Protein AF-A0A261TBC6-F1 (afdb_monomer)

Sequence (157 aa):
MEKGNKGLRLRHALRVAMRERSHTVSQLASHVGVSQSYLSQLLNGDKAMD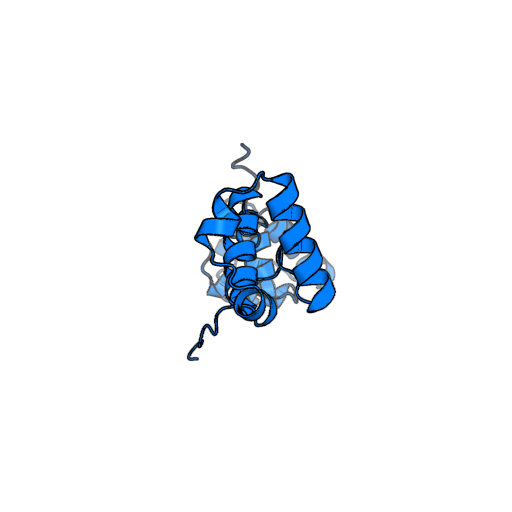AVSDQHLRRLAAYLGMPAIAGFMLAGRLELADFIEGTPTLEQQLESGLAVVSGSPSAAEAGIELADLDQLPVPVKSLIVLLHQRAQVEDILRPTTAWWLARHILIHD

Foldseek 3Di:
DDPPCQLVQLLVLLVVLCVVVVHDLCRLCVQLVHHSVVSVCSSVVVDQLLPDDLSSLCSSCVSSVHHSVVSCVSNVVDDVVNVADDQDDLVRLLLQLLVVLCPDPVVVVVVHHSVNLVPDDSVVSVVSSVVVCVVPVHDSRDRDDDCCVVDPPPPDD

InterPro domains:
  IPR001387 Cro/C1-type, helix-turn-helix domain [PS50943] (14-72)
  IPR001387 Cro/C1-type, helix-turn-helix domain [SM00530] (13-71)
  IPR001387 Cro/C1-type, helix-turn-helix domain [cd00093] (13-67)
  IPR010982 Lambda repressor-like, DNA-binding domain superfamily [G3DSA:1.10.260.40] (7-74)
  IPR010982 Lambda repressor-like, DNA-binding domain superfamily [SSF47413] (9-67)

pLDDT: mean 84.38, std 15.18, range [37.28, 96.88]

Solvent-accessible surface area (backbone atoms only — not comparable to full-atom values): 9151 Å² total; per-residue (Å²): 134,82,86,83,56,63,16,49,59,36,40,50,52,51,54,50,55,25,60,78,66,73,48,52,68,56,57,53,13,60,72,44,72,50,54,45,67,58,47,48,32,41,61,75,56,81,34,65,48,57,78,52,54,69,70,44,41,38,35,50,10,51,71,72,73,45,60,46,69,58,29,38,38,31,16,52,69,43,56,74,65,80,77,50,73,81,67,72,50,71,66,57,37,47,54,56,28,45,52,54,48,35,72,31,71,70,22,57,77,68,71,44,50,56,74,66,55,67,73,46,56,69,73,56,47,50,49,53,41,52,53,50,24,71,73,68,79,46,80,63,82,59,84,76,72,66,67,70,78,79,42,89,75,80,77,79,129

Secondary structure (DSSP, 8-state):
--TT-TTHHHHHHHHHHHHHTT--HHHHHHHHTS-HHHHHHHHHTSS-STTS-HHHHHHHHHHHTS-HHHHHHHHTSS-GGGGSPPPPPHHHHHHHHHHHHHTSHHHHHHT--HHHHHTS-HHHHHHHHHHHHHHHT--SS-S---HHHHS------

Mean predicted aligned error: 10.53 Å

Nearest PDB structures (foldseek):
  3f51-assembly1_A  TM=7.275E-01  e=2.068E-02  Corynebacterium glutamicum
  3f52-assembly1_A  TM=6.525E-01  e=1.140E-02  Corynebacterium glutamicum
  3g5g-assembly5_J  TM=6.800E-01  e=1.839E-01  Enterobacter sp. RFL1396
  3g5g-assembly5_I  TM=7.239E-01  e=3.686E-01  Enterobacter sp. RFL1396
  3eus-assembly1_B  TM=6.537E-01  e=4.071E-01  Ruegeria pomeroyi

Organism: NCBI:txid1395608

Radius of gyration: 25.06 Å; Cα contacts (8 Å, |Δi|>4): 132; chains: 1; bounding box: 56×26×62 Å

Structure (mmCIF, N/CA/C/O backbone):
data_AF-A0A261TBC6-F1
#
_entry.id   AF-A0A261TBC6-F1
#
loop_
_atom_site.group_PDB
_atom_site.id
_atom_site.type_symbol
_atom_site.label_atom_id
_atom_site.label_alt_id
_atom_site.label_comp_id
_atom_site.label_asym_id
_atom_site.label_entity_id
_atom_site.label_seq_id
_atom_site.pdbx_PDB_ins_code
_atom_site.Cartn_x
_atom_site.Cartn_y
_atom_site.Cartn_z
_atom_site.occupancy
_atom_site.B_iso_or_equiv
_atom_site.auth_seq_id
_atom_site.auth_comp_id
_atom_site.auth_asym_id
_atom_site.auth_atom_id
_atom_site.pdbx_PDB_model_num
ATOM 1 N N . MET A 1 1 ? -18.013 3.700 -8.031 1.00 37.28 1 MET A N 1
ATOM 2 C CA . MET A 1 1 ? -16.848 3.875 -7.136 1.00 37.28 1 MET A CA 1
ATOM 3 C C . MET A 1 1 ? -17.366 4.076 -5.717 1.00 37.28 1 MET A C 1
ATOM 5 O O . MET A 1 1 ? -17.859 5.150 -5.392 1.00 37.28 1 MET A O 1
ATOM 9 N N . GLU A 1 2 ? -17.387 3.009 -4.915 1.00 40.22 2 GLU A N 1
ATOM 10 C CA . GLU A 1 2 ? -17.993 2.990 -3.575 1.00 40.22 2 GLU A CA 1
ATOM 11 C C . GLU A 1 2 ? -17.168 3.795 -2.561 1.00 40.22 2 GLU A C 1
ATOM 13 O O . GLU A 1 2 ? -16.201 3.308 -1.982 1.00 40.22 2 GLU A O 1
ATOM 18 N N . LYS A 1 3 ? -17.605 5.020 -2.260 1.00 43.47 3 LYS A N 1
ATOM 19 C CA . LYS A 1 3 ? -17.125 5.802 -1.105 1.00 43.47 3 LYS A CA 1
ATOM 20 C C . LYS A 1 3 ? -17.563 5.224 0.261 1.00 43.47 3 LYS A C 1
ATOM 22 O O . LYS A 1 3 ? -17.247 5.809 1.288 1.00 43.47 3 LYS A O 1
ATOM 27 N N . GLY A 1 4 ? -18.268 4.088 0.300 1.00 47.28 4 GLY A N 1
ATOM 28 C CA . GLY A 1 4 ? -18.923 3.561 1.508 1.00 47.28 4 GLY A CA 1
ATOM 29 C C . GLY A 1 4 ? -18.092 2.627 2.398 1.00 47.28 4 GLY A C 1
ATOM 30 O O . GLY A 1 4 ? -18.542 2.291 3.491 1.00 47.28 4 GLY A O 1
ATOM 31 N N . ASN A 1 5 ? -16.899 2.194 1.969 1.00 61.25 5 ASN A N 1
ATOM 32 C CA . ASN A 1 5 ? -16.225 1.041 2.589 1.00 61.25 5 ASN A CA 1
ATOM 33 C C . ASN A 1 5 ? -14.846 1.331 3.220 1.00 61.25 5 ASN A C 1
ATOM 35 O O . ASN A 1 5 ? -14.194 0.424 3.749 1.00 61.25 5 ASN A O 1
ATOM 39 N N . LYS A 1 6 ? -14.388 2.592 3.208 1.00 73.38 6 LYS A N 1
ATOM 40 C CA . LYS A 1 6 ? -13.113 2.968 3.840 1.00 73.38 6 LYS A CA 1
ATOM 41 C C . LYS A 1 6 ? -13.181 2.696 5.346 1.00 73.38 6 LYS A C 1
ATOM 43 O O . LYS A 1 6 ? -14.126 3.087 6.033 1.00 73.38 6 LYS A O 1
ATOM 48 N N . GLY A 1 7 ? -12.234 1.907 5.849 1.00 82.75 7 GLY A N 1
ATOM 49 C CA . GLY A 1 7 ? -12.175 1.534 7.260 1.00 82.75 7 GLY A CA 1
ATOM 50 C C . GLY A 1 7 ? -13.161 0.472 7.746 1.00 82.75 7 GLY A C 1
ATOM 51 O O . GLY A 1 7 ? -13.172 0.181 8.942 1.00 82.75 7 GLY A O 1
ATOM 52 N N . LEU A 1 8 ? -14.011 -0.125 6.893 1.00 89.81 8 LEU A N 1
ATOM 53 C CA . LEU A 1 8 ? -14.877 -1.236 7.333 1.00 89.81 8 LEU A CA 1
ATOM 54 C C . LEU A 1 8 ? -14.052 -2.437 7.791 1.00 89.81 8 LEU A C 1
ATOM 56 O O . LEU A 1 8 ? -14.370 -3.053 8.805 1.00 89.81 8 LEU A O 1
ATOM 60 N N . ARG A 1 9 ? -12.970 -2.738 7.068 1.00 91.75 9 ARG A N 1
ATOM 61 C CA . ARG A 1 9 ? -12.079 -3.857 7.387 1.00 91.75 9 ARG A CA 1
ATOM 62 C C . ARG A 1 9 ? -11.445 -3.676 8.765 1.00 91.75 9 ARG A C 1
ATOM 64 O O . ARG A 1 9 ? -11.472 -4.609 9.563 1.00 91.75 9 ARG A O 1
ATOM 71 N N . LEU A 1 10 ? -10.976 -2.464 9.081 1.00 93.38 10 LEU A N 1
ATOM 72 C CA . LEU A 1 10 ? -10.461 -2.146 10.414 1.00 93.38 10 LEU A CA 1
ATOM 73 C C . LEU A 1 10 ? -11.545 -2.270 11.492 1.00 93.38 10 LEU A C 1
ATOM 75 O O . LEU A 1 10 ? -11.316 -2.912 12.511 1.00 93.38 10 LEU A O 1
ATOM 79 N N . ARG A 1 11 ? -12.747 -1.724 11.259 1.00 94.19 11 ARG A N 1
ATOM 80 C CA . ARG A 1 11 ? -13.886 -1.859 12.190 1.00 94.19 11 ARG A CA 1
ATOM 81 C C . ARG A 1 11 ? -14.217 -3.321 12.479 1.00 94.19 11 ARG A C 1
ATOM 83 O O . ARG A 1 11 ? -14.412 -3.694 13.634 1.00 94.19 11 ARG A O 1
ATOM 90 N N . HIS A 1 12 ? -14.280 -4.140 11.434 1.00 94.44 12 HIS A N 1
ATOM 91 C CA . HIS A 1 12 ? -14.557 -5.564 11.551 1.00 94.44 12 HIS A CA 1
ATOM 92 C C . HIS A 1 12 ? -13.460 -6.278 12.349 1.00 94.44 12 HIS A C 1
ATOM 94 O O . HIS A 1 12 ? -13.774 -6.960 13.321 1.00 94.44 12 HIS A O 1
ATOM 100 N N . ALA A 1 13 ? -12.188 -6.055 12.006 1.00 94.81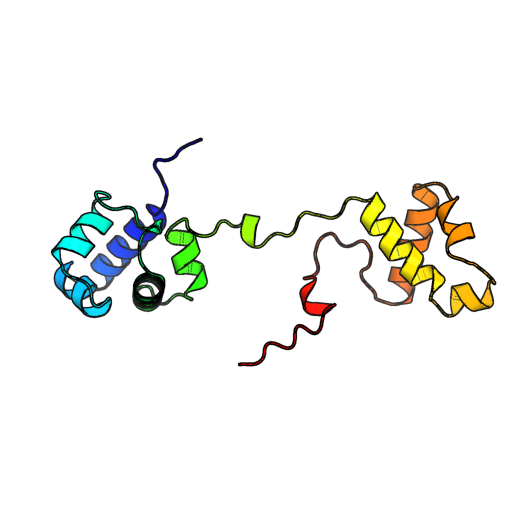 13 ALA A N 1
ATOM 101 C CA . ALA A 1 13 ? -11.049 -6.636 12.717 1.00 94.81 13 ALA A CA 1
ATOM 102 C C . ALA A 1 13 ? -11.049 -6.269 14.209 1.00 94.81 13 ALA A C 1
ATOM 104 O O . ALA A 1 13 ? -10.880 -7.140 15.058 1.00 94.81 13 ALA A O 1
ATOM 105 N N . LEU A 1 14 ? -11.325 -5.004 14.544 1.00 95.62 14 LEU A N 1
ATOM 106 C CA . LEU A 1 14 ? -11.425 -4.553 15.934 1.00 95.62 14 LEU A CA 1
ATOM 107 C C . LEU A 1 14 ? -12.566 -5.247 16.678 1.00 95.62 14 LEU A C 1
ATOM 109 O O . LEU A 1 14 ? -12.364 -5.705 17.796 1.00 95.62 14 LEU A O 1
ATOM 113 N N . ARG A 1 15 ? -13.749 -5.379 16.066 1.00 95.44 15 ARG A N 1
ATOM 114 C CA . ARG A 1 15 ? -14.882 -6.082 16.691 1.00 95.44 15 ARG A CA 1
ATOM 115 C C . ARG A 1 15 ? -14.590 -7.560 16.932 1.00 95.44 15 ARG A C 1
ATOM 117 O O . ARG A 1 15 ? -14.979 -8.074 17.977 1.00 95.44 15 ARG A O 1
ATOM 124 N N . VAL A 1 16 ? -13.925 -8.229 15.992 1.00 95.88 16 VAL A N 1
ATOM 125 C CA . VAL A 1 16 ? -13.505 -9.629 16.152 1.00 95.88 16 VAL A CA 1
ATOM 126 C C . VAL A 1 16 ? -12.507 -9.748 17.303 1.00 95.88 16 VAL A C 1
ATOM 128 O O . VAL A 1 16 ? -12.787 -10.461 18.262 1.00 95.88 16 VAL A O 1
ATOM 131 N N . ALA A 1 17 ? -11.433 -8.954 17.293 1.00 95.94 17 ALA A N 1
ATOM 132 C CA . ALA A 1 17 ? -10.420 -8.974 18.348 1.00 95.94 17 ALA A CA 1
ATOM 133 C C . ALA A 1 17 ? -10.992 -8.625 19.734 1.00 95.94 17 ALA A C 1
ATOM 135 O O . ALA A 1 17 ? -10.609 -9.222 20.738 1.00 95.94 17 ALA A O 1
ATOM 136 N N . MET A 1 18 ? -11.940 -7.686 19.807 1.00 96.8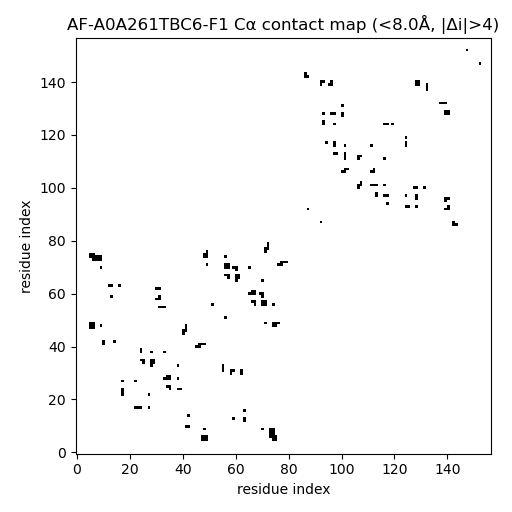8 18 MET A N 1
ATOM 137 C CA . MET A 1 18 ? -12.642 -7.365 21.051 1.00 96.88 18 MET A CA 1
ATOM 138 C C . MET A 1 18 ? -13.449 -8.552 21.578 1.00 96.88 18 MET A C 1
ATOM 140 O O . MET A 1 18 ? -13.413 -8.815 22.777 1.00 96.88 18 MET A O 1
ATOM 144 N N . ARG A 1 19 ? -14.164 -9.271 20.703 1.00 96.38 19 ARG A N 1
ATOM 145 C CA . ARG A 1 19 ? -14.945 -10.456 21.086 1.00 96.38 19 ARG A CA 1
ATOM 146 C C . ARG A 1 19 ? -14.044 -11.584 21.571 1.00 96.38 19 ARG A C 1
ATOM 148 O O . ARG A 1 19 ? -14.303 -12.135 22.632 1.00 96.38 19 ARG A O 1
ATOM 155 N N . GLU A 1 20 ? -12.971 -11.876 20.842 1.00 96.00 20 GLU A N 1
ATOM 156 C CA . GLU A 1 20 ? -12.001 -12.918 21.206 1.00 96.00 20 GLU A CA 1
ATOM 157 C C . GLU A 1 20 ? -11.334 -12.643 22.557 1.00 96.00 20 GLU A C 1
ATOM 159 O O . GLU A 1 20 ? -11.075 -13.561 23.329 1.00 96.00 20 GLU A O 1
ATOM 164 N N . ARG A 1 21 ? -11.099 -11.366 22.875 1.00 95.50 21 ARG A N 1
ATOM 165 C CA . ARG A 1 21 ? -10.461 -10.940 24.128 1.00 95.50 21 ARG A CA 1
ATOM 166 C C . ARG A 1 21 ? -11.449 -10.590 25.237 1.00 95.50 21 ARG A C 1
ATOM 168 O O . ARG A 1 21 ? -11.023 -10.154 26.299 1.00 95.50 21 ARG A O 1
ATOM 175 N N . SER A 1 22 ? -12.756 -10.733 25.006 1.00 96.31 22 SER A N 1
ATOM 176 C CA . SER A 1 22 ? -13.810 -10.266 25.922 1.00 96.31 22 SER A CA 1
ATOM 177 C C . SER A 1 22 ? -13.647 -8.797 26.359 1.00 96.31 22 SER A C 1
ATOM 179 O O . SER A 1 22 ? -13.974 -8.428 27.485 1.00 96.31 22 SER A O 1
ATOM 181 N N . HIS A 1 23 ? -13.123 -7.940 25.478 1.00 96.38 23 HIS A N 1
ATOM 182 C CA . HIS A 1 23 ? -12.925 -6.520 25.761 1.00 96.38 23 HIS A CA 1
ATOM 183 C C . HIS A 1 23 ? -14.165 -5.691 25.415 1.00 96.38 23 HIS A C 1
ATOM 185 O O . HIS A 1 23 ? -14.766 -5.814 24.347 1.00 96.38 23 HIS A O 1
ATOM 191 N N . THR A 1 24 ? -14.489 -4.757 26.300 1.00 95.88 24 THR A N 1
ATOM 192 C CA . THR A 1 24 ? -15.481 -3.703 26.080 1.00 95.88 24 THR A CA 1
ATOM 193 C C . THR A 1 24 ? -14.912 -2.563 25.233 1.00 95.88 24 THR A C 1
ATOM 195 O O . THR A 1 24 ? -13.697 -2.385 25.113 1.00 95.88 24 THR A O 1
ATOM 198 N N . VAL A 1 25 ? -15.797 -1.728 24.676 1.00 94.62 25 VAL A N 1
ATOM 199 C CA . VAL A 1 25 ? -15.389 -0.518 23.938 1.00 94.62 25 VAL A CA 1
ATOM 200 C C . VAL A 1 25 ? -14.565 0.413 24.832 1.00 94.62 25 VAL A C 1
ATOM 202 O O . VAL A 1 25 ? -13.585 0.986 24.373 1.00 94.62 25 VAL A O 1
ATOM 205 N N . SER A 1 26 ? -14.909 0.528 26.118 1.00 95.81 26 SER A N 1
ATOM 206 C CA . SER A 1 26 ? -14.153 1.354 27.067 1.00 95.81 26 SER A CA 1
ATOM 207 C C . SER A 1 26 ? -12.711 0.859 27.234 1.00 95.81 26 SER A C 1
ATOM 209 O O . SER A 1 26 ? -11.773 1.642 27.113 1.00 95.81 26 SER A O 1
ATOM 211 N N . GLN A 1 27 ? -12.511 -0.456 27.378 1.00 95.94 27 GLN A N 1
ATOM 212 C CA . GLN A 1 27 ? -11.172 -1.047 27.499 1.00 95.94 27 GLN A CA 1
ATOM 213 C C . GLN A 1 27 ? -10.324 -0.851 26.235 1.00 95.94 27 GLN A C 1
ATOM 215 O O . GLN A 1 27 ? -9.142 -0.519 26.335 1.00 95.94 27 GLN A O 1
ATOM 220 N N . LEU A 1 28 ? -10.910 -1.008 25.041 1.00 95.88 28 LEU A N 1
ATOM 221 C CA . LEU A 1 28 ? -10.201 -0.702 23.794 1.00 95.88 28 LEU A CA 1
ATOM 222 C C . LEU A 1 28 ? -9.862 0.795 23.700 1.00 95.88 28 LEU A C 1
ATOM 224 O O . LEU A 1 28 ? -8.752 1.148 23.308 1.00 95.88 28 LEU A O 1
ATOM 228 N N . ALA A 1 29 ? -10.781 1.677 24.099 1.00 95.88 29 ALA A N 1
ATOM 229 C CA . ALA A 1 29 ? -10.554 3.119 24.083 1.00 95.88 29 ALA A CA 1
ATOM 230 C C . ALA A 1 29 ? -9.380 3.512 24.990 1.00 95.88 29 ALA A C 1
ATOM 232 O O . ALA A 1 29 ? -8.502 4.259 24.556 1.00 95.88 29 ALA A O 1
ATOM 233 N N . SER A 1 30 ? -9.300 2.929 26.191 1.00 94.88 30 SER A N 1
ATOM 234 C CA . SER A 1 30 ? -8.161 3.095 27.100 1.00 94.88 30 SER A CA 1
ATOM 235 C C . SER A 1 30 ? -6.848 2.604 26.488 1.00 94.88 30 SER A C 1
ATOM 237 O O . SER A 1 30 ? -5.839 3.291 26.600 1.00 94.88 30 SER A O 1
ATOM 239 N N . HIS A 1 31 ? -6.855 1.462 25.792 1.00 91.75 31 HIS A N 1
ATOM 240 C CA . HIS A 1 31 ? -5.655 0.915 25.149 1.00 91.75 31 HIS A CA 1
ATOM 241 C C . HIS A 1 31 ? -5.131 1.811 24.013 1.00 91.75 31 HIS A C 1
ATOM 243 O O . HIS A 1 31 ? -3.928 1.966 23.818 1.00 91.75 31 HIS A O 1
ATOM 249 N N . VAL A 1 32 ? -6.043 2.432 23.264 1.00 92.88 32 VAL A N 1
ATOM 250 C CA . VAL A 1 32 ? -5.712 3.323 22.142 1.00 92.88 32 VAL A CA 1
ATOM 251 C C . VAL A 1 32 ? -5.416 4.750 22.627 1.00 92.88 32 VAL A C 1
ATOM 253 O O . VAL A 1 32 ? -4.723 5.509 21.946 1.00 92.88 32 VAL A O 1
ATOM 256 N N . GLY A 1 33 ? -5.871 5.112 23.828 1.00 93.56 33 GLY A N 1
ATOM 257 C CA . GLY A 1 33 ? -5.729 6.449 24.402 1.00 93.56 33 GLY A CA 1
ATOM 258 C C . GLY A 1 33 ? -6.713 7.462 23.815 1.00 93.56 33 GLY A C 1
ATOM 259 O O . GLY A 1 33 ? -6.350 8.615 23.609 1.00 93.56 33 GLY A O 1
ATOM 260 N N . VAL A 1 34 ? -7.943 7.029 23.526 1.00 94.12 34 VAL A N 1
ATOM 261 C CA . VAL A 1 34 ? -9.045 7.880 23.045 1.00 94.12 34 VAL A CA 1
ATOM 262 C C . VAL A 1 34 ? -10.243 7.796 23.986 1.00 94.12 34 VAL A C 1
ATOM 264 O O . VAL A 1 34 ? -10.334 6.896 24.817 1.00 94.12 34 VAL A O 1
ATOM 267 N N . SER A 1 35 ? -11.203 8.714 23.854 1.00 95.50 35 SER A N 1
ATOM 268 C CA . SER A 1 35 ? -12.450 8.608 24.613 1.00 95.50 35 SER A CA 1
ATOM 269 C C . SER A 1 35 ? -13.312 7.446 24.105 1.00 95.50 35 SER A C 1
ATOM 271 O O . SER A 1 35 ? -13.359 7.157 22.906 1.00 95.50 35 SER A O 1
ATOM 273 N N . GLN A 1 36 ? -14.054 6.799 25.011 1.00 95.81 36 GLN A N 1
ATOM 274 C CA . GLN A 1 36 ? -14.997 5.731 24.655 1.00 95.81 36 GLN A CA 1
ATOM 275 C C . GLN A 1 36 ? -16.039 6.204 23.629 1.00 95.81 36 GLN A C 1
ATOM 277 O O . GLN A 1 36 ? -16.390 5.457 22.717 1.00 95.81 36 GLN A O 1
ATOM 282 N N . SER A 1 37 ? -16.517 7.447 23.761 1.00 94.69 37 SER A N 1
ATOM 283 C CA . SER A 1 37 ? -17.473 8.047 22.823 1.00 94.69 37 SER A CA 1
ATOM 284 C C . SER A 1 37 ? -16.876 8.158 21.417 1.00 94.69 37 SER A C 1
ATOM 286 O O . SER A 1 37 ? -17.485 7.704 20.449 1.00 94.69 37 SER A O 1
ATOM 288 N N . TYR A 1 38 ? -15.638 8.651 21.303 1.00 93.69 38 TYR A N 1
ATOM 289 C CA . TYR A 1 38 ? -14.940 8.740 20.022 1.00 93.69 38 TYR A CA 1
ATOM 290 C C . TYR A 1 38 ? -14.725 7.363 19.383 1.00 93.69 38 TYR A C 1
ATOM 292 O O . TYR A 1 38 ? -15.004 7.185 18.199 1.00 93.69 38 TYR A O 1
ATOM 300 N N . LEU A 1 39 ? -14.295 6.367 20.164 1.00 94.25 39 LEU A N 1
ATOM 301 C CA . LEU A 1 39 ? -14.133 5.009 19.649 1.00 94.25 39 LEU A CA 1
ATOM 302 C C . LEU A 1 39 ? -15.471 4.392 19.216 1.00 94.25 39 LEU A C 1
ATOM 304 O O . LEU A 1 39 ? -15.521 3.700 18.205 1.00 94.25 39 LEU A O 1
ATOM 308 N N . SER A 1 40 ? -16.557 4.662 19.941 1.00 93.81 40 SER A N 1
ATOM 309 C CA . SER A 1 40 ? -17.895 4.187 19.568 1.00 93.81 40 SER A CA 1
ATOM 310 C C . SER A 1 40 ? -18.329 4.770 1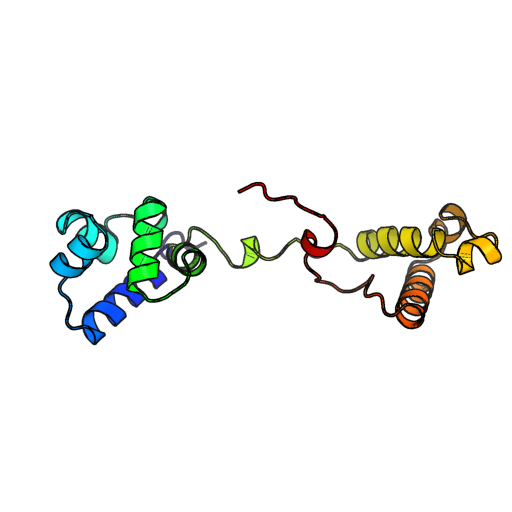8.221 1.00 93.81 40 SER A C 1
ATOM 312 O O . SER A 1 40 ? -18.757 4.018 17.349 1.00 93.81 40 SER A O 1
ATOM 314 N N . GLN A 1 41 ? -18.121 6.077 18.011 1.00 92.62 41 GLN A N 1
ATOM 315 C CA . GLN A 1 41 ? -18.376 6.744 16.727 1.00 92.62 41 GLN A CA 1
ATOM 316 C C . GLN A 1 41 ? -17.561 6.118 15.587 1.00 92.62 41 GLN A C 1
ATOM 318 O O . GLN A 1 41 ? -18.087 5.881 14.501 1.00 92.62 41 GLN A O 1
ATOM 323 N N . LEU A 1 42 ? -16.288 5.794 15.834 1.00 92.25 42 LEU A N 1
ATOM 324 C CA . LEU A 1 42 ? -15.448 5.106 14.854 1.00 92.25 42 LEU A CA 1
ATOM 325 C C . LEU A 1 42 ? -15.966 3.697 14.541 1.00 92.25 42 LEU A C 1
ATOM 327 O O . LEU A 1 42 ? -16.087 3.330 13.376 1.00 92.25 42 LEU A O 1
ATOM 331 N N . LEU A 1 43 ? -16.292 2.893 15.558 1.00 92.06 43 LEU A N 1
ATOM 332 C CA . LEU A 1 43 ? -16.758 1.515 15.370 1.00 92.06 43 LEU A CA 1
ATOM 333 C C . LEU A 1 43 ? -18.118 1.450 14.668 1.00 92.06 43 LEU A C 1
ATOM 335 O O . LEU A 1 43 ? -18.334 0.553 13.851 1.00 92.06 43 LEU A O 1
ATOM 339 N N . ASN A 1 44 ? -19.015 2.392 14.955 1.00 90.62 44 ASN A N 1
ATOM 340 C CA . ASN A 1 44 ? -20.328 2.488 14.317 1.00 90.62 44 ASN A CA 1
ATOM 341 C C . ASN A 1 44 ? -20.244 3.027 12.884 1.00 90.62 44 ASN A C 1
ATOM 343 O O . ASN A 1 44 ? -21.079 2.680 12.054 1.00 90.62 44 ASN A O 1
ATOM 347 N N . GLY A 1 45 ? -19.182 3.768 12.557 1.00 86.50 45 GLY A N 1
ATOM 348 C CA . GLY A 1 45 ? -19.007 4.406 11.253 1.00 86.50 45 GLY A CA 1
ATOM 349 C C . GLY A 1 45 ? -19.530 5.838 11.185 1.00 86.50 45 GLY A C 1
ATOM 350 O O . GLY A 1 45 ? -19.541 6.404 10.099 1.00 86.50 45 GLY A O 1
ATOM 351 N N . ASP A 1 46 ? -19.910 6.428 12.321 1.00 87.94 46 ASP A N 1
ATOM 352 C CA . ASP A 1 46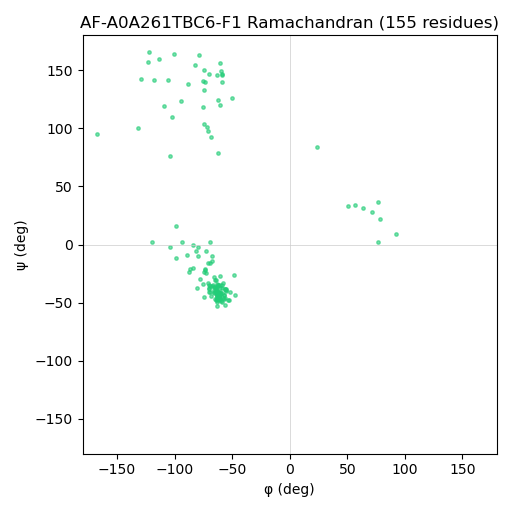 ? -20.278 7.846 12.427 1.00 87.94 46 ASP A CA 1
ATOM 353 C C . ASP A 1 46 ? -19.068 8.756 12.158 1.00 87.94 46 ASP A C 1
ATOM 355 O O . ASP A 1 46 ? -19.207 9.885 11.692 1.00 87.94 46 ASP A O 1
ATOM 359 N N . LYS A 1 47 ? -17.858 8.256 12.450 1.00 87.88 47 LYS A N 1
ATOM 360 C CA . LYS A 1 47 ? -16.585 8.882 12.079 1.00 87.88 47 LYS A CA 1
ATOM 361 C C . LYS A 1 47 ? -15.775 7.982 11.159 1.00 87.88 47 LYS A C 1
ATOM 363 O O . LYS A 1 47 ? -15.714 6.767 11.343 1.00 87.88 47 LYS A O 1
ATOM 368 N N . ALA A 1 48 ? -15.114 8.609 10.192 1.00 86.69 48 ALA A N 1
ATOM 369 C CA . ALA A 1 48 ? -14.283 7.918 9.222 1.00 86.69 48 ALA A CA 1
ATOM 370 C C . ALA A 1 48 ? -12.957 7.457 9.856 1.00 86.69 48 ALA A C 1
ATOM 372 O O . ALA A 1 48 ? -12.292 8.215 10.564 1.00 86.69 48 ALA A O 1
ATOM 373 N N . MET A 1 49 ? -12.582 6.198 9.608 1.00 88.38 49 MET A N 1
ATOM 374 C CA . MET A 1 49 ? -11.346 5.600 10.139 1.00 88.38 49 MET A CA 1
ATOM 375 C C . MET A 1 49 ? -10.081 6.130 9.453 1.00 88.38 49 MET A C 1
ATOM 377 O O . MET A 1 49 ? -9.007 6.091 10.045 1.00 88.38 49 MET A O 1
ATOM 381 N N . ASP A 1 50 ? -10.192 6.620 8.221 1.00 85.69 50 ASP A N 1
ATOM 382 C CA . ASP A 1 50 ? -9.084 7.219 7.474 1.00 85.69 50 ASP A CA 1
ATOM 383 C C . ASP A 1 50 ? -8.704 8.617 7.994 1.00 85.69 50 ASP A C 1
ATOM 385 O O . ASP A 1 50 ? -7.559 9.034 7.842 1.00 85.69 50 ASP A O 1
ATOM 389 N N . ALA A 1 51 ? -9.618 9.298 8.689 1.00 85.31 51 ALA A N 1
ATOM 390 C CA . ALA A 1 51 ? -9.376 10.575 9.360 1.00 85.31 51 ALA A CA 1
ATOM 391 C C . ALA A 1 51 ? -8.756 10.436 10.769 1.00 85.31 51 ALA A C 1
ATOM 393 O O . ALA A 1 51 ? -8.526 11.435 11.454 1.00 85.31 51 ALA A O 1
ATOM 394 N N . VAL A 1 52 ? -8.509 9.210 11.242 1.00 90.69 52 VAL A N 1
ATOM 395 C CA . VAL A 1 52 ? -7.878 8.953 12.545 1.00 90.69 52 VAL A CA 1
ATOM 396 C C . VAL A 1 52 ? -6.384 9.287 12.476 1.00 90.69 52 VAL A C 1
ATOM 398 O O . VAL A 1 52 ? -5.710 8.974 11.492 1.00 90.69 52 VAL A O 1
ATOM 401 N N . SER A 1 53 ? -5.851 9.896 13.541 1.00 93.06 53 SER A N 1
ATOM 402 C CA . SER A 1 53 ? -4.425 10.232 13.619 1.00 93.06 53 SER A CA 1
ATOM 403 C C . SER A 1 53 ? -3.533 8.991 13.515 1.00 93.06 53 SER A C 1
ATOM 405 O O . SER A 1 53 ? -3.875 7.902 13.986 1.00 93.06 53 SER A O 1
ATOM 407 N N . ASP A 1 54 ? -2.341 9.172 12.950 1.00 94.81 54 ASP A N 1
ATOM 408 C CA . ASP A 1 54 ? -1.350 8.108 12.759 1.00 94.81 54 ASP A CA 1
ATOM 409 C C . ASP A 1 54 ? -1.007 7.395 14.069 1.00 94.81 54 ASP A C 1
ATOM 411 O O . ASP A 1 54 ? -0.881 6.172 14.107 1.00 94.81 54 ASP A O 1
ATOM 415 N N . GLN A 1 55 ? -0.900 8.150 15.164 1.00 95.12 55 GLN A N 1
ATOM 416 C CA . GLN A 1 55 ? -0.628 7.604 16.490 1.00 95.12 55 GLN A CA 1
ATOM 417 C C . GLN A 1 55 ? -1.727 6.634 16.943 1.00 95.12 55 GLN A C 1
ATOM 419 O O . GLN A 1 55 ? -1.425 5.543 17.429 1.00 95.12 55 GLN A O 1
ATOM 424 N N . HIS A 1 56 ? -2.999 6.999 16.771 1.00 94.81 56 HIS A N 1
ATOM 425 C CA . HIS A 1 56 ? -4.112 6.132 17.149 1.00 94.81 56 HIS A CA 1
ATOM 426 C C . HIS A 1 56 ? -4.215 4.916 16.224 1.00 94.81 56 HIS A C 1
ATOM 428 O O . HIS A 1 56 ? -4.435 3.814 16.717 1.00 94.81 56 HIS A O 1
ATOM 434 N N . LEU A 1 57 ? -3.978 5.067 14.916 1.00 95.06 57 LEU A N 1
ATOM 435 C CA . LEU A 1 57 ? -3.939 3.931 13.985 1.00 95.06 57 LEU A CA 1
ATOM 436 C C . LEU A 1 57 ? -2.821 2.941 14.316 1.00 95.06 57 LEU A C 1
ATOM 438 O O . LEU A 1 57 ? -3.054 1.734 14.307 1.00 95.06 57 LEU A O 1
ATOM 442 N N . ARG A 1 58 ? -1.634 3.429 14.692 1.00 96.06 58 ARG A N 1
ATOM 443 C CA . ARG A 1 58 ? -0.529 2.584 15.172 1.00 96.06 58 ARG A CA 1
ATOM 444 C C . ARG A 1 58 ? -0.915 1.813 16.431 1.00 96.06 58 ARG A C 1
ATOM 446 O O . ARG A 1 58 ? -0.625 0.626 16.524 1.00 96.06 58 ARG A O 1
ATOM 453 N N . ARG A 1 59 ? -1.612 2.452 17.375 1.00 96.44 59 ARG A N 1
ATOM 454 C CA . ARG A 1 59 ? -2.109 1.785 18.591 1.00 96.44 59 ARG A CA 1
ATOM 455 C C . ARG A 1 59 ? -3.228 0.785 18.305 1.00 96.44 59 ARG A C 1
ATOM 457 O O . ARG A 1 59 ? -3.268 -0.263 18.936 1.00 96.44 59 ARG A O 1
ATOM 464 N N . LEU A 1 60 ? -4.106 1.065 17.344 1.00 95.81 60 LEU A N 1
ATOM 465 C CA . LEU A 1 60 ? -5.124 0.117 16.883 1.00 95.81 60 LEU A CA 1
ATOM 466 C C . LEU A 1 60 ? -4.481 -1.101 16.203 1.00 95.81 60 LEU A C 1
ATOM 468 O O . LEU A 1 60 ? -4.879 -2.227 16.478 1.00 95.81 60 LEU A O 1
ATOM 472 N N . ALA A 1 61 ? -3.455 -0.897 15.374 1.00 95.94 61 ALA A N 1
ATOM 473 C CA . ALA A 1 61 ? -2.677 -1.983 14.779 1.00 95.94 61 ALA A CA 1
ATOM 474 C C . ALA A 1 61 ? -1.948 -2.812 15.850 1.00 95.94 61 ALA A C 1
ATOM 476 O O . ALA A 1 61 ? -2.027 -4.039 15.841 1.00 95.94 61 ALA A O 1
ATOM 477 N N . ALA A 1 62 ? -1.319 -2.146 16.823 1.00 95.94 62 ALA A N 1
ATOM 478 C CA . ALA A 1 62 ? -0.682 -2.805 17.959 1.00 95.94 62 ALA A CA 1
ATOM 479 C C . ALA A 1 62 ? -1.693 -3.619 18.779 1.00 95.94 62 ALA A C 1
ATOM 481 O O . ALA A 1 62 ? -1.423 -4.771 19.109 1.00 95.94 62 ALA A O 1
ATOM 482 N N . TYR A 1 63 ? -2.892 -3.073 19.024 1.00 96.06 63 TYR A N 1
ATOM 483 C CA . TYR A 1 63 ? -3.980 -3.821 19.645 1.00 96.06 63 TYR A CA 1
ATOM 484 C C . TYR A 1 63 ? -4.313 -5.075 18.832 1.00 96.06 63 TYR A C 1
ATOM 486 O O . TYR A 1 63 ? -4.447 -6.144 19.410 1.00 96.06 63 TYR A O 1
ATOM 494 N N . LEU A 1 64 ? -4.382 -4.997 17.505 1.00 95.75 64 LEU A N 1
ATOM 495 C CA . LEU A 1 64 ? -4.636 -6.153 16.637 1.00 95.75 64 LEU A CA 1
ATOM 496 C C . LEU A 1 64 ? -3.449 -7.127 16.513 1.00 95.75 64 LEU A C 1
ATOM 498 O O . LEU A 1 64 ? -3.611 -8.187 15.918 1.00 95.75 64 LEU A O 1
ATOM 502 N N . GLY A 1 65 ? -2.283 -6.813 17.086 1.00 94.00 65 GLY A N 1
ATOM 503 C CA . GLY A 1 65 ? -1.082 -7.642 16.971 1.00 94.00 65 GLY A CA 1
ATOM 504 C C . GLY A 1 65 ? -0.461 -7.612 15.574 1.00 94.00 65 GLY A C 1
ATOM 505 O O . GLY A 1 65 ? 0.159 -8.587 15.159 1.00 94.00 65 GLY A O 1
ATOM 506 N N . MET A 1 66 ? -0.646 -6.516 14.831 1.00 94.38 66 MET A N 1
ATOM 507 C CA . MET A 1 66 ? -0.174 -6.386 13.453 1.00 94.38 66 MET A CA 1
ATOM 508 C C . MET A 1 66 ? 0.746 -5.172 13.255 1.00 94.38 66 MET A C 1
ATOM 510 O O . MET A 1 66 ? 0.653 -4.194 14.005 1.00 94.38 66 MET A O 1
ATOM 514 N N . PRO A 1 67 ? 1.603 -5.179 12.217 1.00 94.94 67 PRO A N 1
ATOM 515 C CA . PRO A 1 67 ? 2.407 -4.017 11.860 1.00 94.94 67 PRO A CA 1
ATOM 516 C C . PRO A 1 67 ? 1.543 -2.789 11.546 1.00 94.94 67 PRO A C 1
ATOM 518 O O . PRO A 1 67 ? 0.465 -2.903 10.958 1.00 94.94 67 PRO A O 1
ATOM 521 N N . ALA A 1 68 ? 2.053 -1.595 11.865 1.00 94.19 68 ALA A N 1
ATOM 522 C CA . ALA A 1 68 ? 1.344 -0.331 11.649 1.00 94.19 68 ALA A CA 1
ATOM 523 C C . ALA A 1 68 ? 0.831 -0.165 10.210 1.0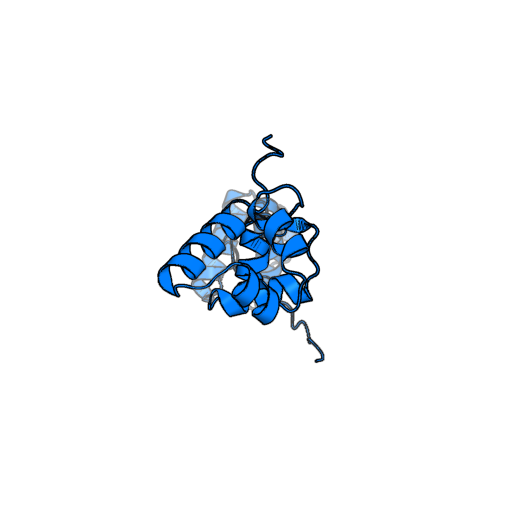0 94.19 68 ALA A C 1
ATOM 525 O O . ALA A 1 68 ? -0.304 0.265 10.011 1.00 94.19 68 ALA A O 1
ATOM 526 N N . ILE A 1 69 ? 1.639 -0.567 9.221 1.00 93.56 69 ILE A N 1
ATOM 527 C CA . ILE A 1 69 ? 1.297 -0.502 7.794 1.00 93.56 69 ILE A CA 1
ATOM 528 C C . ILE A 1 69 ? -0.013 -1.229 7.475 1.00 93.56 69 ILE A C 1
ATOM 530 O O . ILE A 1 69 ? -0.862 -0.713 6.751 1.00 93.56 69 ILE A O 1
ATOM 534 N N . ALA A 1 70 ? -0.236 -2.384 8.098 1.00 91.38 70 ALA A N 1
ATOM 535 C CA . ALA A 1 70 ? -1.443 -3.160 7.897 1.00 91.38 70 ALA A CA 1
ATOM 536 C C . ALA A 1 70 ? -2.661 -2.475 8.546 1.00 91.38 70 ALA A C 1
ATOM 538 O 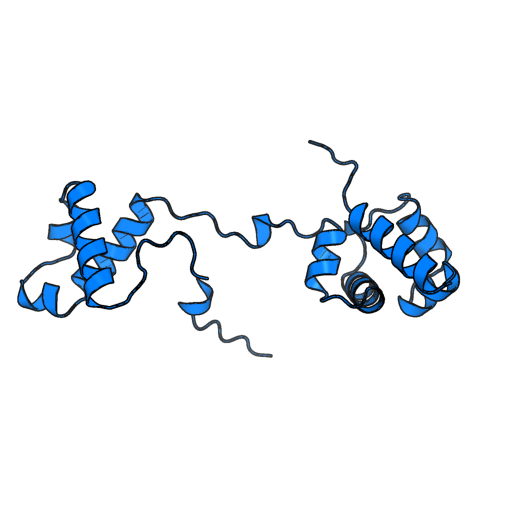O . ALA A 1 70 ? -3.750 -2.496 7.978 1.00 91.38 70 ALA A O 1
ATOM 539 N N . GLY A 1 71 ? -2.470 -1.767 9.666 1.00 93.50 71 GLY A N 1
ATOM 540 C CA . GLY A 1 71 ? -3.489 -0.885 10.241 1.00 93.50 71 GLY A CA 1
ATOM 541 C C . GLY A 1 71 ? -3.897 0.258 9.305 1.00 93.50 71 GLY A C 1
ATOM 542 O O . GLY A 1 71 ? -5.091 0.504 9.131 1.00 93.50 71 GLY A O 1
ATOM 543 N N . PHE A 1 72 ? -2.932 0.914 8.649 1.00 94.38 72 PHE A N 1
ATOM 544 C CA . PHE A 1 72 ? -3.201 1.965 7.657 1.00 94.38 72 PHE A CA 1
ATOM 545 C C . PHE A 1 72 ? -3.964 1.434 6.434 1.00 94.38 72 PHE A C 1
ATOM 547 O O . PHE A 1 72 ? -4.921 2.072 5.986 1.00 94.38 72 PHE A O 1
ATOM 554 N N . MET A 1 73 ? -3.608 0.243 5.942 1.00 92.56 73 MET A N 1
ATOM 555 C CA . MET A 1 73 ? -4.349 -0.414 4.860 1.00 92.56 73 MET A CA 1
ATOM 556 C C . MET A 1 73 ? -5.789 -0.747 5.266 1.00 92.56 73 MET A C 1
ATOM 558 O O . MET A 1 73 ? -6.738 -0.443 4.545 1.00 92.56 73 MET A O 1
ATOM 562 N N . LEU A 1 74 ? -5.991 -1.332 6.452 1.00 92.25 74 LEU A N 1
ATOM 563 C CA . LEU A 1 74 ? -7.331 -1.667 6.945 1.00 92.25 74 LEU A CA 1
ATOM 564 C C . LEU A 1 74 ? -8.197 -0.423 7.194 1.00 92.25 74 LEU A C 1
ATOM 566 O O . LEU A 1 74 ? -9.422 -0.497 7.050 1.00 92.25 74 LEU A O 1
ATOM 570 N N . ALA A 1 75 ? -7.578 0.703 7.565 1.00 93.50 75 ALA A N 1
ATOM 571 C CA . ALA A 1 75 ? -8.236 2.002 7.698 1.00 93.50 75 ALA A CA 1
ATOM 572 C C . ALA A 1 75 ? -8.660 2.599 6.344 1.00 93.50 75 ALA A C 1
ATOM 574 O O . ALA A 1 75 ? -9.501 3.493 6.319 1.00 93.50 75 ALA A O 1
ATOM 575 N N . GLY A 1 76 ? -8.125 2.091 5.228 1.00 90.88 76 GLY A N 1
ATOM 576 C CA . GLY A 1 76 ? -8.345 2.635 3.887 1.00 90.88 76 GLY A CA 1
ATOM 577 C C . GLY A 1 76 ? -7.507 3.879 3.585 1.00 90.88 76 GLY A C 1
ATOM 578 O O . GLY A 1 76 ? -7.900 4.670 2.728 1.00 90.88 76 GLY A O 1
ATOM 579 N N . ARG A 1 77 ? -6.393 4.075 4.308 1.00 91.75 77 ARG A N 1
ATOM 580 C CA . ARG A 1 77 ? -5.414 5.144 4.039 1.00 91.75 77 ARG A CA 1
ATOM 581 C C . ARG A 1 77 ? -4.353 4.742 3.026 1.00 91.75 77 ARG A C 1
ATOM 583 O O . ARG A 1 77 ? -3.751 5.624 2.434 1.00 91.75 77 ARG A O 1
ATOM 590 N N . LEU A 1 78 ? -4.122 3.440 2.894 1.00 91.31 78 LEU A N 1
ATOM 591 C CA . LEU A 1 78 ? -3.225 2.851 1.914 1.00 91.31 78 LEU A CA 1
ATOM 592 C C . LEU A 1 78 ? -3.965 1.742 1.173 1.00 91.31 78 LEU A C 1
ATOM 594 O O . LEU A 1 78 ? -4.734 0.984 1.772 1.00 91.31 78 LEU A O 1
ATOM 598 N N . GLU A 1 79 ? -3.705 1.633 -0.114 1.00 86.25 79 GLU A N 1
ATOM 599 C CA . GLU A 1 79 ? -4.178 0.582 -0.997 1.00 86.25 79 GLU A CA 1
ATOM 600 C C . GLU A 1 79 ? -2.994 -0.255 -1.479 1.00 86.25 79 GLU A C 1
ATOM 602 O O . GLU A 1 79 ? -1.849 0.180 -1.441 1.00 86.25 79 GLU A O 1
ATOM 607 N N . LEU A 1 80 ? -3.253 -1.478 -1.950 1.00 78.12 80 LEU A N 1
ATOM 608 C CA . LEU A 1 80 ? -2.182 -2.331 -2.477 1.00 78.12 80 LEU A CA 1
ATOM 609 C C . LEU A 1 80 ? -1.443 -1.653 -3.645 1.00 78.12 80 LEU A C 1
ATOM 611 O O . LEU A 1 80 ? -0.237 -1.824 -3.784 1.00 78.12 80 LEU A O 1
ATOM 615 N N . ALA A 1 81 ? -2.163 -0.853 -4.435 1.00 77.88 81 ALA A N 1
ATOM 616 C CA . ALA A 1 81 ? -1.599 -0.060 -5.519 1.00 77.88 81 ALA A CA 1
ATOM 617 C C . ALA A 1 81 ? -0.542 0.951 -5.041 1.00 77.88 81 ALA A C 1
ATOM 619 O O . ALA A 1 81 ? 0.376 1.234 -5.794 1.00 77.88 81 ALA A O 1
ATOM 620 N N . ASP A 1 82 ? -0.600 1.425 -3.791 1.00 82.56 82 ASP A N 1
ATOM 621 C CA . ASP A 1 82 ? 0.418 2.334 -3.239 1.00 82.56 82 ASP A CA 1
ATOM 622 C C . ASP A 1 82 ? 1.764 1.629 -2.987 1.00 82.56 82 ASP A C 1
ATOM 624 O O . ASP A 1 82 ? 2.787 2.283 -2.803 1.00 82.56 82 ASP A O 1
ATOM 628 N N . PHE A 1 83 ? 1.772 0.291 -2.964 1.00 75.88 83 PHE A N 1
ATOM 629 C CA . PHE A 1 83 ? 2.980 -0.533 -2.828 1.00 75.88 83 PHE A CA 1
ATOM 630 C C . PHE A 1 83 ? 3.481 -1.074 -4.167 1.00 75.88 83 PHE A C 1
ATOM 632 O O . PHE A 1 83 ? 4.572 -1.641 -4.227 1.00 75.88 83 PHE A O 1
ATOM 639 N N . ILE A 1 84 ? 2.674 -0.953 -5.221 1.00 70.38 84 ILE A N 1
ATOM 640 C CA . ILE A 1 84 ? 3.015 -1.419 -6.558 1.00 70.38 84 ILE A CA 1
ATOM 641 C C . ILE A 1 84 ? 3.427 -0.195 -7.359 1.00 70.38 84 ILE A C 1
ATOM 643 O O . ILE A 1 84 ? 2.599 0.639 -7.716 1.00 70.38 84 ILE A O 1
ATOM 647 N N . GLU A 1 85 ? 4.713 -0.094 -7.669 1.00 66.75 85 GLU A N 1
ATOM 648 C CA . GLU A 1 85 ? 5.141 0.869 -8.673 1.00 66.75 85 GLU A CA 1
ATOM 649 C C . GLU A 1 85 ? 4.540 0.512 -10.027 1.00 66.75 85 GLU A C 1
ATOM 651 O O . GLU A 1 85 ? 4.357 -0.667 -10.351 1.00 66.75 85 GLU A O 1
ATOM 656 N N . GLY A 1 86 ? 4.232 1.537 -10.824 1.00 65.69 86 GLY A N 1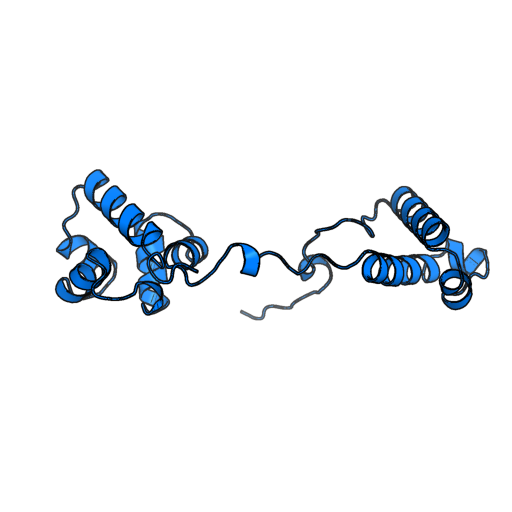
ATOM 657 C CA . GLY A 1 86 ? 3.781 1.329 -12.193 1.00 65.69 86 GLY A CA 1
ATOM 658 C C . GLY A 1 86 ? 4.744 0.388 -12.913 1.00 65.69 86 GLY A C 1
ATOM 659 O O . GLY A 1 86 ? 5.952 0.614 -12.907 1.00 65.69 86 GLY A O 1
ATOM 660 N N . THR A 1 87 ? 4.214 -0.689 -13.494 1.00 67.62 87 THR A N 1
ATOM 661 C CA . THR A 1 87 ? 5.028 -1.620 -14.276 1.00 67.62 87 THR A CA 1
ATOM 662 C C . THR A 1 87 ? 5.645 -0.839 -15.435 1.00 67.62 87 THR A C 1
ATOM 664 O O . THR A 1 87 ? 4.883 -0.259 -16.217 1.00 67.62 87 THR A O 1
ATOM 667 N N . PRO A 1 88 ? 6.986 -0.770 -15.547 1.00 73.50 88 PRO A N 1
ATOM 668 C CA . PRO A 1 88 ? 7.607 -0.078 -16.662 1.00 73.50 88 PRO A CA 1
ATOM 669 C C . PRO A 1 88 ? 7.134 -0.720 -17.965 1.00 73.50 88 PRO A C 1
ATOM 671 O O . PRO A 1 88 ? 6.968 -1.938 -18.059 1.00 73.50 88 PRO A O 1
ATOM 674 N N . THR A 1 89 ? 6.879 0.119 -18.962 1.00 83.81 89 THR A N 1
ATOM 675 C CA . THR A 1 89 ? 6.562 -0.347 -20.315 1.00 83.81 89 THR A CA 1
ATOM 676 C C . THR A 1 89 ? 7.727 -1.161 -20.880 1.00 83.81 89 THR A C 1
ATOM 678 O O . THR A 1 89 ? 8.873 -0.985 -20.457 1.00 83.81 89 THR A O 1
ATOM 681 N N . LEU A 1 90 ? 7.456 -2.041 -21.848 1.00 84.56 90 LEU A N 1
ATOM 682 C CA . LEU A 1 90 ? 8.509 -2.826 -22.499 1.00 84.56 90 LEU A CA 1
ATOM 683 C C . LEU A 1 90 ? 9.596 -1.907 -23.074 1.00 84.56 90 LEU A C 1
ATOM 685 O O . LEU A 1 90 ? 10.778 -2.206 -22.968 1.00 84.56 90 LEU A O 1
ATOM 689 N N . GLU A 1 91 ? 9.202 -0.765 -23.630 1.00 86.81 91 GLU A N 1
ATOM 690 C CA . GLU A 1 91 ? 10.094 0.252 -24.172 1.00 86.81 91 GLU A CA 1
ATOM 691 C C . GLU A 1 91 ? 11.053 0.793 -23.103 1.00 86.81 91 GLU A C 1
ATOM 693 O O . GLU A 1 91 ? 12.262 0.798 -23.320 1.00 86.81 91 GLU A O 1
ATOM 698 N N . GLN A 1 92 ? 10.539 1.161 -21.925 1.00 84.56 92 GLN A N 1
ATOM 699 C CA . GLN A 1 92 ? 11.355 1.631 -20.796 1.00 84.56 92 GLN A CA 1
ATOM 700 C C . GLN A 1 92 ? 12.293 0.539 -20.266 1.00 84.56 92 GLN A C 1
ATOM 702 O O . GLN A 1 92 ? 13.444 0.809 -19.921 1.00 84.56 92 GLN A O 1
ATOM 707 N N . GLN A 1 93 ? 11.816 -0.707 -20.208 1.00 85.88 93 GLN A N 1
ATOM 708 C CA . GLN A 1 93 ? 12.639 -1.843 -19.793 1.00 85.88 93 GLN A CA 1
ATOM 709 C C . GLN A 1 93 ? 13.766 -2.122 -20.797 1.00 85.88 93 GLN A C 1
ATOM 711 O O . GLN A 1 93 ? 14.892 -2.421 -20.399 1.00 85.88 93 GLN A O 1
ATOM 716 N N . LEU A 1 94 ? 13.483 -2.003 -22.096 1.00 90.81 94 LEU A N 1
ATOM 717 C CA . LEU A 1 94 ? 14.479 -2.161 -23.151 1.00 90.81 94 LEU A CA 1
ATOM 718 C C . LEU A 1 94 ? 15.494 -1.022 -23.145 1.00 90.81 94 LEU A C 1
ATOM 720 O O . LEU A 1 94 ? 16.680 -1.306 -23.226 1.00 90.81 94 LEU A O 1
ATOM 724 N N . GLU A 1 95 ? 15.067 0.231 -22.997 1.00 88.88 95 GLU A N 1
ATOM 725 C CA . GLU A 1 95 ? 15.971 1.384 -22.895 1.00 88.88 95 GLU A CA 1
ATOM 726 C C . GLU A 1 95 ? 16.977 1.199 -21.747 1.00 88.88 95 GLU A C 1
ATOM 728 O O . GLU A 1 95 ? 18.190 1.236 -21.965 1.00 88.88 95 GLU A O 1
ATOM 733 N N . SER A 1 96 ? 16.485 0.883 -20.543 1.00 86.81 96 SER A N 1
ATOM 734 C CA . SER A 1 96 ? 17.344 0.596 -19.390 1.00 86.81 96 SER A CA 1
ATOM 735 C C . SER A 1 96 ? 18.252 -0.609 -19.637 1.00 86.81 96 SER A C 1
ATOM 737 O O . SER A 1 96 ? 19.417 -0.596 -19.244 1.00 86.81 96 SER A O 1
ATOM 739 N N . GLY A 1 97 ? 17.740 -1.664 -20.272 1.00 89.19 97 GLY A N 1
ATOM 740 C CA . GLY A 1 97 ? 18.520 -2.870 -20.517 1.00 89.19 97 GLY A CA 1
ATOM 741 C C . GLY A 1 97 ? 19.616 -2.688 -21.556 1.00 89.19 97 GLY A C 1
ATOM 742 O O . GLY A 1 97 ? 20.714 -3.207 -21.376 1.00 89.19 97 GLY A O 1
ATOM 743 N N . LEU A 1 98 ? 19.362 -1.916 -22.611 1.00 92.69 98 LEU A N 1
ATOM 744 C CA . LEU A 1 98 ? 20.374 -1.583 -23.609 1.00 92.69 98 LEU A CA 1
ATOM 745 C C . LEU A 1 98 ? 21.466 -0.687 -23.028 1.00 92.69 98 LEU A C 1
ATOM 747 O O . LEU A 1 98 ? 22.633 -0.888 -23.358 1.00 92.69 98 LEU A O 1
ATOM 751 N N . ALA A 1 99 ? 21.121 0.234 -22.123 1.00 90.12 99 ALA A N 1
ATOM 752 C CA . ALA A 1 99 ? 22.115 1.022 -21.400 1.00 90.12 99 ALA A CA 1
ATOM 753 C C . ALA A 1 99 ? 23.084 0.116 -20.617 1.00 90.12 99 ALA A C 1
ATOM 755 O O . ALA A 1 99 ? 24.300 0.264 -20.753 1.00 90.12 99 ALA A O 1
ATOM 756 N N . VAL A 1 100 ? 22.564 -0.881 -19.889 1.00 89.44 100 VAL A N 1
ATOM 757 C CA . VAL A 1 100 ? 23.386 -1.875 -19.171 1.00 89.44 100 VAL A CA 1
ATOM 758 C C . VAL A 1 100 ? 24.257 -2.683 -20.137 1.00 89.44 100 VAL A C 1
ATOM 760 O O . VAL A 1 100 ? 25.466 -2.778 -19.936 1.00 89.44 100 VAL A O 1
ATOM 763 N N . VAL A 1 101 ? 23.674 -3.201 -21.225 1.00 91.00 101 VAL A N 1
ATOM 764 C CA . VAL A 1 101 ? 24.417 -3.961 -22.244 1.00 91.00 101 VAL A CA 1
ATOM 765 C C . VAL A 1 101 ? 25.558 -3.127 -22.826 1.00 91.00 101 VAL A C 1
ATOM 767 O O . VAL A 1 101 ? 26.680 -3.621 -22.903 1.00 91.00 101 VAL A O 1
ATOM 770 N N . SER A 1 102 ? 25.298 -1.873 -23.204 1.00 92.75 102 SER A N 1
ATOM 771 C CA . SER A 1 102 ? 26.302 -0.978 -23.799 1.00 92.75 102 SER A CA 1
ATOM 772 C C . SER A 1 102 ? 27.451 -0.647 -22.843 1.00 92.75 102 SER A C 1
ATOM 774 O O . SER A 1 102 ? 28.585 -0.477 -23.276 1.00 92.75 102 SER A O 1
ATOM 776 N N . GLY A 1 103 ? 27.182 -0.618 -21.534 1.00 89.38 103 GLY A N 1
ATOM 777 C CA . GLY A 1 103 ? 28.200 -0.421 -20.503 1.00 89.38 103 GLY A CA 1
ATOM 778 C C . GLY A 1 103 ? 29.002 -1.681 -20.161 1.00 89.38 103 GLY A C 1
ATOM 779 O O . GLY A 1 103 ? 29.895 -1.620 -19.317 1.00 89.38 103 GLY A O 1
ATOM 780 N N . SER A 1 104 ? 28.688 -2.829 -20.769 1.00 89.62 104 SER A N 1
ATOM 781 C CA . SER A 1 104 ? 29.323 -4.104 -20.432 1.00 89.62 104 SER A CA 1
ATOM 782 C C . SER A 1 104 ? 30.686 -4.307 -21.115 1.00 89.62 104 SER A C 1
ATOM 784 O O . SER A 1 104 ? 30.908 -3.803 -22.220 1.00 89.62 104 SER A O 1
ATOM 786 N N . PRO A 1 105 ? 31.589 -5.125 -20.531 1.00 88.50 105 PRO A N 1
ATOM 787 C CA . PRO A 1 105 ? 32.874 -5.451 -21.155 1.00 88.50 105 PRO A CA 1
ATOM 788 C C . PRO A 1 105 ? 32.730 -6.053 -22.557 1.00 88.50 105 PRO A C 1
ATOM 790 O O . PRO A 1 105 ? 33.482 -5.704 -23.460 1.00 88.50 105 PRO A O 1
ATOM 793 N N . SER A 1 106 ? 31.723 -6.905 -22.766 1.00 87.31 106 SER A N 1
ATOM 794 C CA . SER A 1 106 ? 31.474 -7.538 -24.065 1.00 87.31 106 SER A CA 1
ATOM 795 C C . SER A 1 106 ? 31.055 -6.536 -25.143 1.00 87.31 106 SER A C 1
ATOM 797 O O . SER A 1 106 ? 31.423 -6.709 -26.301 1.00 87.31 106 SER A O 1
ATOM 799 N N . ALA A 1 107 ? 30.307 -5.486 -24.785 1.00 89.81 107 ALA A N 1
ATOM 800 C CA . ALA A 1 107 ? 29.976 -4.415 -25.725 1.00 89.81 107 ALA A CA 1
ATOM 801 C C . ALA A 1 107 ? 31.211 -3.573 -26.068 1.00 89.81 107 ALA A C 1
ATOM 803 O O . ALA A 1 107 ? 31.432 -3.275 -27.241 1.00 89.81 107 ALA A O 1
ATOM 804 N N . ALA A 1 108 ? 32.056 -3.277 -25.074 1.00 90.50 108 ALA A N 1
ATOM 805 C CA . ALA A 1 108 ? 33.315 -2.567 -25.287 1.00 90.50 108 ALA A CA 1
ATOM 806 C C . ALA A 1 108 ? 34.272 -3.344 -26.212 1.00 90.50 108 ALA A C 1
ATOM 808 O O . ALA A 1 108 ? 34.837 -2.765 -27.136 1.00 90.50 108 ALA A O 1
ATOM 809 N N . GLU A 1 109 ? 34.416 -4.658 -26.014 1.00 90.88 109 GLU A N 1
ATOM 810 C CA . GLU A 1 109 ? 35.229 -5.529 -26.877 1.00 90.88 109 GLU A CA 1
ATOM 811 C C . GLU A 1 109 ? 34.697 -5.604 -28.313 1.00 90.88 109 GLU A C 1
ATOM 813 O O . GLU A 1 109 ? 35.476 -5.654 -29.265 1.00 90.88 109 GLU A O 1
ATOM 818 N N . ALA A 1 110 ? 33.373 -5.596 -28.477 1.00 89.38 110 ALA A N 1
ATOM 819 C CA . ALA A 1 110 ? 32.722 -5.622 -29.781 1.00 89.38 110 ALA A CA 1
ATOM 820 C C . ALA A 1 110 ? 32.646 -4.240 -30.462 1.00 89.38 110 ALA A C 1
ATOM 822 O O . ALA A 1 110 ? 32.211 -4.166 -31.611 1.00 89.38 110 ALA A O 1
ATOM 823 N N . GLY A 1 111 ? 33.052 -3.161 -29.779 1.00 92.06 111 GLY A N 1
ATOM 824 C CA . GLY A 1 111 ? 32.940 -1.788 -30.277 1.00 92.06 111 GLY A CA 1
ATOM 825 C C . GLY A 1 111 ? 31.494 -1.331 -30.487 1.00 92.06 111 GLY A C 1
ATOM 826 O O . GLY A 1 111 ? 31.233 -0.578 -31.418 1.00 92.06 111 GLY A O 1
ATOM 827 N N . ILE A 1 112 ? 30.561 -1.832 -29.672 1.00 91.38 112 ILE A N 1
ATOM 828 C CA . ILE A 1 112 ? 29.126 -1.541 -29.773 1.00 91.38 112 ILE A CA 1
ATOM 829 C C . ILE A 1 112 ? 28.777 -0.382 -28.841 1.00 91.38 112 ILE A C 1
ATOM 831 O O . ILE A 1 112 ? 28.963 -0.484 -27.627 1.00 91.38 112 ILE A O 1
ATOM 835 N N . GLU A 1 113 ? 28.193 0.681 -29.388 1.00 91.75 113 GLU A N 1
ATOM 836 C CA . GLU A 1 113 ? 27.672 1.807 -28.618 1.00 91.75 113 GLU A CA 1
ATOM 837 C C . GLU A 1 113 ? 26.146 1.728 -28.449 1.00 91.75 113 GLU A C 1
ATOM 839 O O . GLU A 1 113 ? 25.433 1.011 -29.158 1.00 91.75 113 GLU A O 1
ATOM 844 N N . LEU A 1 114 ? 25.602 2.505 -27.505 1.00 90.69 114 LEU A N 1
ATOM 845 C CA . LEU A 1 114 ? 24.154 2.556 -27.271 1.00 90.69 114 LEU A CA 1
ATOM 846 C C . LEU A 1 114 ? 23.380 2.992 -28.528 1.00 90.69 114 LEU A C 1
ATOM 848 O O . LEU A 1 114 ? 22.289 2.484 -28.782 1.00 90.69 114 LEU A O 1
ATOM 852 N N . ALA A 1 115 ? 23.959 3.884 -29.338 1.00 91.62 115 ALA A N 1
ATOM 853 C CA . ALA A 1 115 ? 23.360 4.356 -30.585 1.00 91.62 115 ALA A CA 1
ATOM 854 C C . ALA A 1 115 ? 23.177 3.233 -31.622 1.00 91.62 115 ALA A C 1
ATOM 856 O O . ALA A 1 115 ? 22.183 3.238 -32.351 1.00 91.62 115 ALA A O 1
ATOM 857 N N . ASP A 1 116 ? 24.087 2.253 -31.659 1.00 91.38 116 ASP A N 1
ATOM 858 C CA . ASP A 1 116 ? 23.991 1.096 -32.556 1.00 91.38 116 ASP A CA 1
ATOM 859 C C . ASP A 1 116 ? 22.842 0.178 -32.140 1.00 91.38 116 ASP A C 1
ATOM 861 O O . ASP A 1 116 ? 22.078 -0.321 -32.968 1.00 91.38 116 ASP A O 1
ATOM 865 N N . LEU A 1 117 ? 22.694 -0.017 -30.829 1.00 90.81 117 LEU A N 1
ATOM 866 C CA . LEU A 1 117 ? 21.645 -0.845 -30.250 1.00 90.81 117 LEU A CA 1
ATOM 867 C C . LEU A 1 117 ? 20.261 -0.209 -30.399 1.00 90.81 117 LEU A C 1
ATOM 869 O O . LEU A 1 117 ? 19.270 -0.920 -30.587 1.00 90.81 117 LEU A O 1
ATOM 873 N N . ASP A 1 118 ? 20.176 1.119 -30.328 1.00 88.81 118 ASP A N 1
ATOM 874 C CA . ASP A 1 118 ? 18.896 1.818 -30.319 1.00 88.81 118 ASP A CA 1
ATOM 875 C C . ASP A 1 118 ? 18.197 1.839 -31.691 1.00 88.81 118 ASP A C 1
ATOM 877 O O . ASP A 1 118 ? 16.971 1.922 -31.777 1.00 88.81 118 ASP A O 1
ATOM 881 N N . GLN A 1 119 ? 18.938 1.643 -32.782 1.00 90.62 119 GLN A N 1
ATOM 882 C CA . GLN A 1 119 ? 18.353 1.525 -34.123 1.00 90.62 119 GLN A CA 1
ATOM 883 C C . GLN A 1 119 ? 17.770 0.132 -34.416 1.00 90.62 119 GLN A C 1
ATOM 885 O O . GLN A 1 119 ? 17.091 -0.061 -35.427 1.00 90.62 119 GLN A O 1
ATOM 890 N N . LEU A 1 120 ? 18.015 -0.855 -33.548 1.00 93.50 120 LEU A N 1
ATOM 891 C CA . LEU A 1 120 ? 17.600 -2.234 -33.789 1.00 93.50 120 LEU A CA 1
ATOM 892 C C . LEU A 1 120 ? 16.083 -2.436 -33.606 1.00 93.50 120 LEU A C 1
ATOM 894 O O . LEU A 1 120 ? 15.451 -1.795 -32.762 1.00 93.50 120 LEU A O 1
ATOM 898 N N . PRO A 1 121 ? 15.467 -3.392 -34.325 1.00 95.62 121 PRO A N 1
ATOM 899 C CA . PRO A 1 121 ? 14.079 -3.771 -34.082 1.00 95.62 121 PRO A CA 1
ATOM 900 C C . PRO A 1 121 ? 13.856 -4.270 -32.647 1.00 95.62 121 PRO A C 1
ATOM 902 O O . PRO A 1 121 ? 14.692 -4.983 -32.089 1.00 95.62 121 PRO A O 1
ATOM 905 N N . VAL A 1 122 ? 12.678 -3.986 -32.083 1.00 93.06 122 VAL A N 1
ATOM 906 C CA . VAL A 1 122 ? 12.281 -4.386 -30.715 1.00 93.06 122 VAL A CA 1
ATOM 907 C C . VAL A 1 122 ? 12.556 -5.869 -30.394 1.00 93.06 122 VAL A C 1
ATOM 909 O O . VAL A 1 122 ? 13.106 -6.137 -29.321 1.00 93.06 122 VAL A O 1
ATOM 912 N N . PRO A 1 123 ? 12.276 -6.849 -31.282 1.00 95.19 123 PRO A N 1
ATOM 913 C CA . PRO A 1 123 ? 12.599 -8.252 -31.005 1.00 95.19 123 PRO A CA 1
ATOM 914 C C . PRO A 1 123 ? 14.102 -8.516 -30.835 1.00 95.19 123 PRO A C 1
ATOM 916 O O . PRO A 1 123 ? 14.493 -9.345 -30.016 1.00 95.19 123 PRO A O 1
ATOM 919 N N . VAL A 1 124 ? 14.947 -7.796 -31.578 1.00 95.12 124 VAL A N 1
ATOM 920 C CA . VAL A 1 124 ? 16.410 -7.930 -31.517 1.00 95.12 124 VAL A CA 1
ATOM 921 C C . VAL A 1 124 ? 16.943 -7.288 -30.241 1.00 95.12 124 VAL A C 1
ATOM 923 O O . VAL A 1 124 ? 17.705 -7.930 -29.522 1.00 95.12 124 VAL A O 1
ATOM 926 N N . LYS A 1 125 ? 16.472 -6.078 -29.905 1.00 94.56 125 LYS A N 1
ATOM 927 C CA . LYS A 1 125 ? 16.763 -5.423 -28.618 1.00 94.56 125 LYS A CA 1
ATOM 928 C C . LYS A 1 125 ? 16.430 -6.354 -27.448 1.00 94.56 125 LYS A C 1
ATOM 930 O O . LYS A 1 125 ? 17.258 -6.580 -26.571 1.00 94.56 125 LYS A O 1
ATOM 935 N N . SER A 1 126 ? 15.247 -6.967 -27.492 1.00 92.62 126 SER A N 1
ATOM 936 C CA . SER A 1 126 ? 14.780 -7.913 -26.472 1.00 92.62 126 SER A CA 1
ATOM 937 C C . SER A 1 126 ? 15.690 -9.135 -26.358 1.00 92.62 126 SER A C 1
ATOM 939 O O . SER A 1 126 ? 16.077 -9.510 -25.254 1.00 92.62 126 SER A O 1
ATOM 941 N N . LEU A 1 127 ? 16.068 -9.742 -27.488 1.00 93.62 127 LEU A N 1
ATOM 942 C CA . LEU A 1 127 ? 16.963 -10.897 -27.504 1.00 93.62 127 LEU A CA 1
ATOM 943 C C . LEU A 1 127 ? 18.337 -10.560 -26.913 1.00 93.62 127 LEU A C 1
ATOM 945 O O . LEU A 1 127 ? 18.840 -11.319 -26.091 1.00 93.62 127 LEU A O 1
ATOM 949 N N . ILE A 1 128 ? 18.924 -9.426 -27.300 1.00 92.25 128 ILE A N 1
ATOM 950 C CA . ILE A 1 128 ? 20.229 -8.975 -26.799 1.00 92.25 128 ILE A CA 1
ATOM 951 C C . ILE A 1 128 ? 20.187 -8.807 -25.278 1.00 92.25 128 ILE A C 1
ATOM 953 O O . ILE A 1 128 ? 21.029 -9.364 -24.573 1.00 92.25 128 ILE A O 1
ATOM 957 N N . VAL A 1 129 ? 19.174 -8.107 -24.764 1.00 91.44 129 VAL A N 1
ATOM 958 C CA . VAL A 1 129 ? 19.015 -7.890 -23.322 1.00 91.44 129 VAL A CA 1
ATOM 959 C C . VAL A 1 129 ? 18.799 -9.218 -22.579 1.00 91.44 129 VAL A C 1
ATOM 961 O O . VAL A 1 129 ? 19.425 -9.441 -21.545 1.00 91.44 129 VAL A O 1
ATOM 964 N N . LEU A 1 130 ? 17.984 -10.142 -23.105 1.00 89.94 130 LEU A N 1
ATOM 965 C CA . LEU A 1 130 ? 17.771 -11.468 -22.499 1.00 89.94 130 LEU A CA 1
ATOM 966 C C . LEU A 1 130 ? 19.040 -12.332 -22.481 1.00 89.94 130 LEU A C 1
ATOM 968 O O . LEU A 1 130 ? 19.296 -13.046 -21.509 1.00 89.94 130 LEU A O 1
ATOM 972 N N . LEU A 1 131 ? 19.839 -12.291 -23.549 1.00 89.69 131 LEU A N 1
ATOM 973 C CA . LEU A 1 131 ? 21.108 -13.017 -23.614 1.00 89.69 131 LEU A CA 1
ATOM 974 C C . LEU A 1 131 ? 22.106 -12.467 -22.595 1.00 89.69 131 LEU A C 1
ATOM 976 O O . LEU A 1 131 ? 22.776 -13.247 -21.918 1.00 89.69 131 LEU A O 1
ATOM 980 N N . HIS A 1 132 ? 22.156 -11.144 -22.447 1.00 87.62 132 HIS A N 1
ATOM 981 C CA . HIS A 1 132 ? 23.009 -10.488 -21.467 1.00 87.62 132 HIS A CA 1
ATOM 982 C C . HIS A 1 132 ? 22.627 -10.858 -20.026 1.00 87.62 132 HIS A C 1
ATOM 984 O O . HIS A 1 132 ? 23.480 -11.309 -19.263 1.00 87.62 132 HIS A O 1
ATOM 990 N N . GLN A 1 133 ? 21.336 -10.790 -19.685 1.00 86.75 133 GLN A N 1
ATOM 991 C CA . GLN A 1 133 ? 20.808 -11.240 -18.387 1.00 86.75 133 GLN A CA 1
ATOM 992 C C . GLN A 1 133 ? 21.208 -12.675 -18.058 1.00 86.75 133 GLN A C 1
ATOM 994 O O . GLN A 1 133 ? 21.698 -12.973 -16.969 1.00 86.75 133 GLN A O 1
ATOM 999 N N . ARG A 1 134 ? 21.025 -13.581 -19.027 1.00 83.81 134 ARG A N 1
ATOM 1000 C CA . ARG A 1 134 ? 21.369 -14.994 -18.867 1.00 83.81 134 ARG A CA 1
ATOM 1001 C C . ARG A 1 134 ? 22.865 -15.192 -18.623 1.00 83.81 134 ARG A C 1
ATOM 1003 O O . ARG A 1 134 ? 23.228 -16.116 -17.900 1.00 83.81 134 ARG A O 1
ATOM 1010 N N . ALA A 1 135 ? 23.712 -14.368 -19.235 1.00 83.44 135 ALA A N 1
ATOM 1011 C CA . ALA A 1 135 ? 25.160 -14.451 -19.088 1.00 83.44 135 ALA A CA 1
ATOM 1012 C C . ALA A 1 135 ? 25.657 -13.903 -17.739 1.00 83.44 135 ALA A C 1
ATOM 1014 O O . ALA A 1 135 ? 26.620 -14.444 -17.201 1.00 83.44 135 ALA A O 1
ATOM 1015 N N . GLN A 1 136 ? 25.012 -12.866 -17.190 1.00 73.69 136 GLN A N 1
ATOM 1016 C CA . GLN A 1 136 ? 25.474 -12.174 -15.976 1.00 73.69 136 GLN A CA 1
ATOM 1017 C C . GLN A 1 136 ? 24.688 -12.504 -14.695 1.00 73.69 136 GLN A C 1
ATOM 1019 O O . GLN A 1 136 ? 25.062 -12.046 -13.622 1.00 73.69 136 GLN A O 1
ATOM 1024 N N . VAL A 1 137 ? 23.641 -13.338 -14.770 1.00 63.94 137 VAL A N 1
ATOM 1025 C CA . VAL A 1 137 ? 22.726 -13.616 -13.638 1.00 63.94 137 VAL A CA 1
ATOM 1026 C C . VAL A 1 137 ? 22.088 -12.318 -13.104 1.00 63.94 137 VAL A C 1
ATOM 1028 O O . VAL A 1 137 ? 21.814 -12.176 -11.915 1.00 63.94 137 VAL A O 1
ATOM 1031 N N . GLU A 1 138 ? 21.833 -11.362 -13.999 1.00 66.44 138 GLU A N 1
ATOM 1032 C CA . GLU A 1 138 ? 21.118 -10.119 -13.700 1.00 66.44 138 GLU A CA 1
ATOM 1033 C C . GLU A 1 138 ? 19.702 -10.163 -14.280 1.00 66.44 138 GLU A C 1
ATOM 1035 O O . GLU A 1 138 ? 19.480 -10.660 -15.382 1.00 66.44 138 GLU A O 1
ATOM 1040 N N . ASP A 1 139 ? 18.727 -9.621 -13.551 1.00 66.62 139 ASP A N 1
ATOM 1041 C CA . ASP A 1 139 ? 17.308 -9.646 -13.917 1.00 66.62 139 ASP A CA 1
ATOM 1042 C C . ASP A 1 139 ? 16.841 -8.277 -14.452 1.00 66.62 139 ASP A C 1
ATOM 1044 O O . ASP A 1 139 ? 16.165 -7.517 -13.764 1.00 66.62 139 ASP A O 1
ATOM 1048 N N . ILE A 1 140 ? 17.191 -7.952 -15.700 1.00 69.06 140 ILE A N 1
ATOM 1049 C CA . ILE A 1 140 ? 16.946 -6.617 -16.290 1.00 69.06 140 ILE A CA 1
ATOM 1050 C C . ILE A 1 140 ? 15.496 -6.429 -16.806 1.00 69.06 140 ILE A C 1
ATOM 1052 O O . ILE A 1 140 ? 14.919 -5.359 -16.660 1.00 69.06 140 ILE A O 1
ATOM 1056 N N . LEU A 1 141 ? 14.865 -7.456 -17.390 1.00 69.00 141 LEU A N 1
ATOM 1057 C CA . LEU A 1 141 ? 13.517 -7.392 -17.999 1.00 69.00 141 LEU A CA 1
ATOM 1058 C C . LEU A 1 141 ? 12.426 -7.929 -17.056 1.00 69.00 141 LEU A C 1
ATOM 1060 O O . LEU A 1 141 ? 11.316 -8.242 -17.492 1.00 69.00 141 LEU A O 1
ATOM 1064 N N . ARG A 1 142 ? 12.714 -8.079 -15.756 1.00 65.06 142 ARG A N 1
ATOM 1065 C CA . ARG A 1 142 ? 11.693 -8.531 -14.806 1.00 65.06 142 ARG A CA 1
ATOM 1066 C C . ARG A 1 142 ? 10.696 -7.411 -14.492 1.00 65.06 142 ARG A C 1
ATOM 1068 O O . ARG A 1 142 ? 11.106 -6.271 -14.289 1.00 65.06 142 ARG A O 1
ATOM 1075 N N . PRO A 1 143 ? 9.392 -7.719 -14.362 1.00 53.50 143 PRO A N 1
ATOM 1076 C CA . PRO A 1 143 ? 8.383 -6.713 -14.030 1.00 53.50 143 PRO A CA 1
ATOM 1077 C C . PRO A 1 143 ? 8.493 -6.116 -12.624 1.00 53.50 143 PRO A C 1
ATOM 1079 O O . PRO A 1 143 ? 7.713 -5.227 -12.296 1.00 53.50 143 PRO A O 1
ATOM 1082 N N . THR A 1 144 ? 9.322 -6.647 -11.722 1.00 54.12 144 THR A N 1
ATOM 1083 C CA . THR A 1 144 ? 9.265 -6.228 -10.314 1.00 54.12 144 THR A CA 1
ATOM 1084 C C . THR A 1 144 ? 10.474 -6.720 -9.530 1.00 54.12 144 THR A C 1
ATOM 1086 O O . THR A 1 144 ? 10.487 -7.817 -8.979 1.00 54.12 144 THR A O 1
ATOM 1089 N N . THR A 1 145 ? 11.477 -5.864 -9.412 1.00 49.72 145 THR A N 1
ATOM 1090 C CA . THR A 1 145 ? 12.360 -5.844 -8.247 1.00 49.72 145 THR A CA 1
ATOM 1091 C C . THR A 1 145 ? 12.451 -4.399 -7.813 1.00 49.72 145 THR A C 1
ATOM 1093 O O . THR A 1 145 ? 13.141 -3.606 -8.437 1.00 49.72 145 THR A O 1
ATOM 1096 N N . ALA A 1 146 ? 11.677 -4.068 -6.780 1.00 54.25 146 ALA A N 1
ATOM 1097 C CA . ALA A 1 146 ? 12.078 -3.155 -5.723 1.00 54.25 146 ALA A CA 1
ATOM 1098 C C . ALA A 1 146 ? 13.184 -2.149 -6.099 1.00 54.25 146 ALA A C 1
ATOM 1100 O O . ALA A 1 146 ? 14.356 -2.379 -5.806 1.00 54.25 146 ALA A O 1
ATOM 1101 N N . TRP A 1 147 ? 12.824 -1.022 -6.713 1.00 53.41 147 TRP A N 1
ATOM 1102 C CA . TRP A 1 147 ? 13.730 0.096 -7.019 1.00 53.41 147 TRP A CA 1
ATOM 1103 C C . TRP A 1 147 ? 14.608 0.542 -5.827 1.00 53.41 147 TRP A C 1
ATOM 1105 O O . TRP A 1 147 ? 15.708 1.062 -6.020 1.00 53.41 147 TRP A O 1
ATOM 1115 N N . TRP A 1 148 ? 14.155 0.311 -4.587 1.00 55.97 148 TRP A N 1
ATOM 1116 C CA . TRP A 1 148 ? 14.908 0.588 -3.360 1.00 55.97 148 TRP A CA 1
ATOM 1117 C C . TRP A 1 148 ? 16.138 -0.312 -3.162 1.00 55.97 148 TRP A C 1
ATOM 1119 O O . TRP A 1 148 ? 16.973 -0.000 -2.321 1.00 55.97 148 TRP A O 1
ATOM 1129 N N . LEU A 1 149 ? 16.280 -1.412 -3.911 1.00 50.59 149 LEU A N 1
ATOM 1130 C CA . LEU A 1 149 ? 17.524 -2.191 -3.953 1.00 50.59 149 LEU A CA 1
ATOM 1131 C C . LEU A 1 149 ? 18.584 -1.516 -4.837 1.00 50.59 149 LEU A C 1
ATOM 1133 O O . LEU A 1 149 ? 19.771 -1.646 -4.560 1.00 50.59 149 LEU A O 1
ATOM 1137 N N . ALA A 1 150 ? 18.168 -0.776 -5.871 1.00 50.81 150 ALA A N 1
ATOM 1138 C CA . ALA A 1 150 ? 19.072 -0.104 -6.808 1.00 50.81 150 ALA A CA 1
ATOM 1139 C C . ALA A 1 150 ? 19.503 1.298 -6.338 1.00 50.81 150 ALA A C 1
ATOM 1141 O O . ALA A 1 150 ? 20.531 1.814 -6.772 1.00 50.81 150 ALA A O 1
ATOM 1142 N N . ARG A 1 151 ? 18.745 1.931 -5.432 1.00 49.12 151 ARG A N 1
ATOM 1143 C CA . ARG A 1 151 ? 19.132 3.201 -4.801 1.00 49.12 151 ARG A CA 1
ATOM 1144 C C . ARG A 1 151 ? 19.479 2.962 -3.341 1.00 49.12 151 ARG A C 1
ATOM 1146 O O . ARG A 1 151 ? 18.611 2.60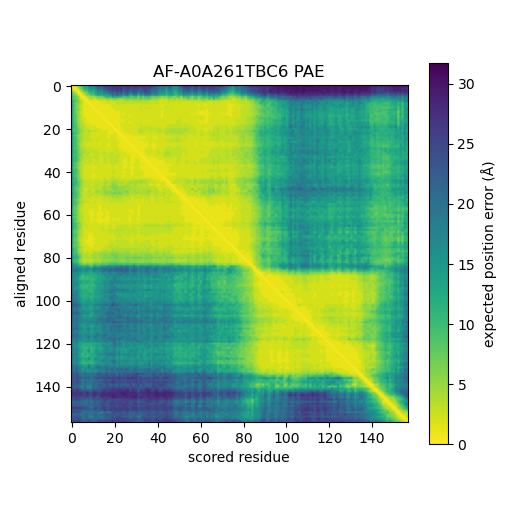7 -2.553 1.00 49.12 151 ARG A O 1
ATOM 1153 N N . HIS A 1 152 ? 20.719 3.270 -2.966 1.00 45.19 152 HIS A N 1
ATOM 1154 C CA . HIS A 1 152 ? 21.094 3.526 -1.576 1.00 45.19 152 HIS A CA 1
ATOM 1155 C C . HIS A 1 152 ? 20.327 4.755 -1.068 1.00 45.19 152 HIS A C 1
ATOM 1157 O O . HIS A 1 152 ? 20.851 5.868 -1.037 1.00 45.19 152 HIS A O 1
ATOM 1163 N N . ILE A 1 153 ? 19.057 4.585 -0.706 1.00 52.28 153 ILE A N 1
ATOM 1164 C CA . ILE A 1 153 ? 18.362 5.570 0.114 1.00 52.28 153 ILE A CA 1
ATOM 1165 C C . ILE A 1 153 ? 18.996 5.443 1.494 1.00 52.28 153 ILE A C 1
ATOM 1167 O O . ILE A 1 153 ? 18.681 4.532 2.256 1.00 52.28 153 ILE A O 1
ATOM 1171 N N . LEU A 1 154 ? 19.948 6.327 1.783 1.00 54.75 154 LEU A N 1
ATOM 1172 C CA . LEU A 1 154 ? 20.464 6.511 3.130 1.00 54.75 154 LEU A CA 1
ATOM 1173 C C . LEU A 1 154 ? 19.335 7.134 3.953 1.00 54.75 154 LEU A C 1
ATOM 1175 O O . LEU A 1 154 ? 19.127 8.346 3.938 1.00 54.75 154 LEU A O 1
ATOM 1179 N N . ILE A 1 155 ? 18.551 6.283 4.609 1.00 56.69 155 ILE A N 1
ATOM 1180 C CA . ILE A 1 155 ? 17.605 6.722 5.628 1.00 56.69 155 ILE A CA 1
ATOM 1181 C C . ILE A 1 155 ? 18.460 7.069 6.845 1.00 56.69 155 ILE A C 1
ATOM 1183 O O . ILE A 1 155 ? 19.008 6.184 7.497 1.00 56.69 155 ILE A O 1
ATOM 1187 N N . HIS A 1 156 ? 18.649 8.363 7.085 1.00 44.38 156 HIS A N 1
ATOM 1188 C CA . HIS A 1 156 ? 19.161 8.834 8.363 1.00 44.38 156 HIS A CA 1
ATOM 1189 C C . HIS A 1 156 ? 18.014 8.736 9.373 1.00 44.38 156 HIS A C 1
ATOM 1191 O O . HIS A 1 156 ? 16.961 9.335 9.143 1.00 44.38 156 HIS A O 1
ATOM 1197 N N . ASP A 1 157 ? 18.215 7.923 10.413 1.00 47.25 157 ASP A N 1
ATOM 1198 C CA . ASP A 1 157 ? 17.310 7.808 11.566 1.00 47.25 157 ASP A CA 1
ATOM 1199 C C . ASP A 1 157 ? 17.073 9.162 12.258 1.00 47.25 157 ASP A C 1
ATOM 1201 O O . ASP A 1 157 ? 18.039 9.960 12.367 1.00 47.25 157 ASP A O 1
#